Protein AF-A0A956NGD5-F1 (afdb_monomer_lite)

Radius of gyration: 12.26 Å; chains: 1; bounding box: 29×18×29 Å

InterPro domains:
  IPR013766 Thioredoxin domain [PF00085] (1-51)
  IPR036249 Thioredoxin-like superfamily [SSF52833] (1-50)

Organism: Eiseniibacteriota bacterium (NCBI:txid2212470)

Secondary structure (DSSP, 8-state):
-HHHHHHHHHHTTPPP------STT-HHHHHTT--SSS---EEETTEEEE--HHHHHHHH--

Sequence (62 aa):
MAPQLEARVQEMQIPLRKVDIVKWGSPVATQYAIQSIPALWLYKDGKLVTKDSQQVFKHLNS

Structure (mmCIF, N/CA/C/O backbone):
data_AF-A0A956NGD5-F1
#
_entry.id   AF-A0A956NGD5-F1
#
loop_
_atom_site.group_PDB
_atom_site.id
_atom_site.type_symbol
_atom_site.label_atom_id
_atom_site.label_alt_id
_atom_site.label_comp_id
_atom_site.label_asym_id
_atom_site.label_entity_id
_atom_site.label_seq_id
_atom_site.pdbx_PDB_ins_code
_atom_site.Cartn_x
_atom_site.Cartn_y
_atom_site.Cartn_z
_ato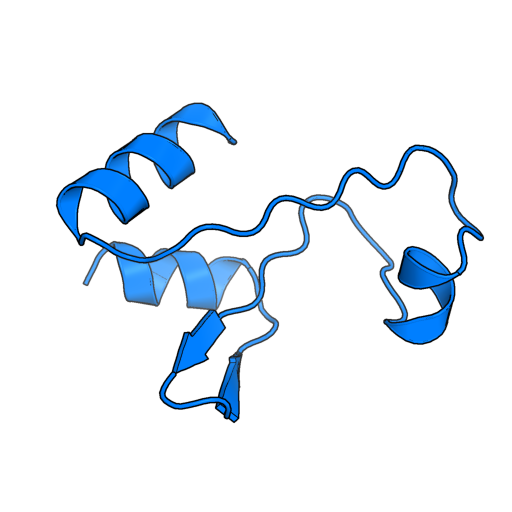m_site.occupancy
_atom_site.B_iso_or_equiv
_atom_site.auth_seq_id
_atom_site.auth_comp_id
_atom_site.auth_asym_id
_atom_site.auth_atom_id
_atom_site.pdbx_PDB_model_num
ATOM 1 N N . MET A 1 1 ? 10.037 5.986 6.999 1.00 60.81 1 MET A N 1
ATOM 2 C CA . MET A 1 1 ? 9.795 5.210 5.759 1.00 60.81 1 MET A CA 1
ATOM 3 C C . MET A 1 1 ? 9.285 6.056 4.596 1.00 60.81 1 MET A C 1
ATOM 5 O O . MET A 1 1 ? 9.789 5.867 3.500 1.00 60.81 1 MET A O 1
ATOM 9 N N . ALA A 1 2 ? 8.339 6.979 4.803 1.00 70.81 2 ALA A N 1
ATOM 10 C CA . ALA A 1 2 ? 7.729 7.755 3.715 1.00 70.81 2 ALA A CA 1
ATOM 11 C C . ALA A 1 2 ? 8.718 8.474 2.754 1.00 70.81 2 ALA A C 1
ATOM 13 O O . ALA A 1 2 ? 8.566 8.291 1.550 1.00 70.81 2 ALA A O 1
ATOM 14 N N . PRO A 1 3 ? 9.794 9.154 3.212 1.00 79.62 3 PRO A N 1
ATOM 15 C CA . PRO A 1 3 ? 10.646 9.939 2.305 1.00 79.62 3 PRO A CA 1
ATOM 16 C C . PRO A 1 3 ? 11.415 9.098 1.277 1.00 79.62 3 PRO A C 1
ATOM 18 O O . PRO A 1 3 ? 11.564 9.496 0.129 1.00 79.62 3 PRO A O 1
ATOM 21 N N . GLN A 1 4 ? 11.892 7.916 1.678 1.00 84.44 4 GLN A N 1
ATOM 22 C CA . GLN A 1 4 ? 12.654 7.029 0.790 1.00 84.44 4 GLN A CA 1
ATOM 23 C C . GLN A 1 4 ? 11.753 6.390 -0.269 1.00 84.44 4 GLN A C 1
ATOM 25 O O . GLN A 1 4 ? 12.141 6.289 -1.428 1.00 84.44 4 GLN A O 1
ATOM 30 N N . LEU A 1 5 ? 10.540 5.986 0.124 1.00 86.19 5 LEU A N 1
ATOM 31 C CA . LEU A 1 5 ? 9.554 5.455 -0.812 1.00 86.19 5 LEU A CA 1
ATOM 32 C C . LEU A 1 5 ? 9.137 6.529 -1.824 1.00 86.19 5 LEU A C 1
ATOM 34 O O . LEU A 1 5 ? 9.063 6.236 -3.009 1.00 86.19 5 LEU A O 1
ATOM 38 N N . GLU A 1 6 ? 8.914 7.762 -1.364 1.00 88.88 6 GLU A N 1
ATOM 39 C CA . GLU A 1 6 ? 8.563 8.910 -2.208 1.00 88.88 6 GLU A CA 1
ATOM 40 C C . GLU A 1 6 ? 9.651 9.251 -3.226 1.00 88.88 6 GLU A C 1
ATOM 42 O O . GLU A 1 6 ? 9.340 9.430 -4.400 1.00 88.88 6 GLU A O 1
ATOM 47 N N . ALA A 1 7 ? 10.919 9.265 -2.808 1.00 88.62 7 ALA A N 1
ATOM 48 C CA . ALA A 1 7 ? 12.033 9.470 -3.728 1.00 88.62 7 ALA A CA 1
ATOM 49 C C . ALA A 1 7 ? 12.073 8.380 -4.813 1.00 88.62 7 ALA A C 1
ATOM 51 O O . ALA A 1 7 ? 12.152 8.689 -5.999 1.00 88.62 7 ALA A O 1
ATOM 52 N N . ARG A 1 8 ? 11.929 7.104 -4.427 1.00 89.25 8 ARG A N 1
ATOM 53 C CA . ARG A 1 8 ? 11.977 5.976 -5.373 1.00 89.25 8 ARG A CA 1
ATOM 54 C C . ARG A 1 8 ? 10.838 5.977 -6.378 1.00 89.25 8 ARG A C 1
ATOM 56 O O . ARG A 1 8 ? 11.070 5.828 -7.573 1.00 89.25 8 ARG A O 1
ATOM 63 N N . VAL A 1 9 ? 9.604 6.161 -5.919 1.00 91.31 9 VAL A N 1
ATOM 64 C CA . VAL A 1 9 ? 8.458 6.205 -6.839 1.00 91.31 9 VAL A CA 1
ATOM 65 C C . VAL A 1 9 ? 8.521 7.430 -7.753 1.00 91.31 9 VAL A C 1
ATOM 67 O O . VAL A 1 9 ? 8.098 7.334 -8.900 1.00 91.31 9 VAL A O 1
ATOM 70 N N . GLN A 1 10 ? 9.101 8.548 -7.298 1.00 91.56 10 GLN A N 1
ATOM 71 C CA . GLN A 1 10 ? 9.332 9.725 -8.134 1.00 91.56 10 GLN A CA 1
ATOM 72 C C . GLN A 1 10 ? 10.387 9.460 -9.220 1.00 91.56 10 GLN A C 1
ATOM 74 O O . GLN A 1 10 ? 10.144 9.789 -10.379 1.00 91.56 10 GLN A O 1
ATOM 79 N N . GLU A 1 11 ? 11.515 8.829 -8.876 1.00 91.94 11 GLU A N 1
ATOM 80 C CA . GLU A 1 11 ? 12.552 8.409 -9.836 1.00 91.94 11 GLU A CA 1
ATOM 81 C C . GLU A 1 11 ? 11.987 7.471 -10.914 1.00 91.94 11 GLU A C 1
ATOM 83 O O . GLU A 1 11 ? 1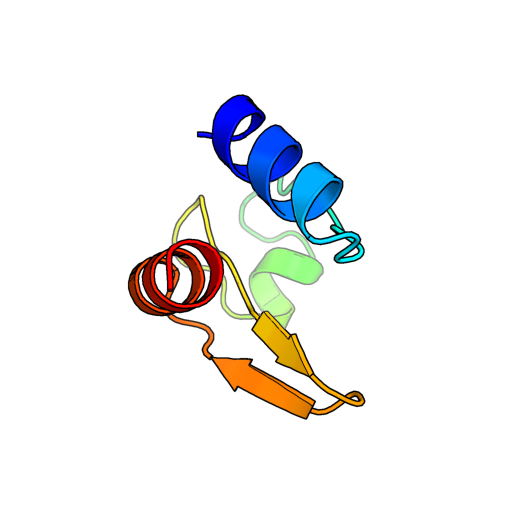2.268 7.639 -12.099 1.00 91.94 11 GLU A O 1
ATOM 88 N N . MET A 1 12 ? 11.146 6.515 -10.513 1.00 90.25 12 MET A N 1
ATOM 89 C CA . MET A 1 12 ? 10.530 5.529 -11.410 1.00 90.25 12 MET A CA 1
ATOM 90 C C . MET A 1 12 ? 9.267 6.038 -12.123 1.00 90.25 12 MET A C 1
ATOM 92 O O . MET A 1 12 ? 8.657 5.289 -12.884 1.00 90.25 12 MET A O 1
ATOM 96 N N . GLN A 1 13 ? 8.841 7.279 -11.860 1.00 91.44 13 GLN A N 1
ATOM 97 C CA . GLN A 1 13 ? 7.587 7.857 -12.362 1.00 91.44 13 GLN A CA 1
ATOM 98 C C . GLN A 1 13 ? 6.339 7.007 -12.044 1.00 91.44 13 GLN A C 1
ATOM 100 O O . GLN A 1 13 ? 5.382 6.948 -12.818 1.00 91.44 13 GLN A O 1
ATOM 105 N N . ILE A 1 14 ? 6.327 6.351 -10.882 1.00 90.75 14 ILE A N 1
ATOM 106 C CA . ILE A 1 14 ? 5.203 5.545 -10.400 1.00 90.75 14 ILE A CA 1
ATOM 107 C C . ILE A 1 14 ? 4.259 6.436 -9.576 1.00 90.75 14 ILE A C 1
ATOM 109 O O . ILE A 1 14 ? 4.693 7.060 -8.605 1.00 90.75 14 ILE A O 1
ATOM 113 N N . PRO A 1 15 ? 2.949 6.476 -9.886 1.00 92.50 15 PRO A N 1
ATOM 114 C CA . PRO A 1 15 ? 1.984 7.199 -9.065 1.00 92.50 15 PRO A CA 1
ATOM 115 C C . PRO A 1 15 ? 1.883 6.608 -7.652 1.00 92.50 15 PRO A C 1
ATOM 117 O O . PRO A 1 15 ? 1.557 5.432 -7.481 1.00 92.50 15 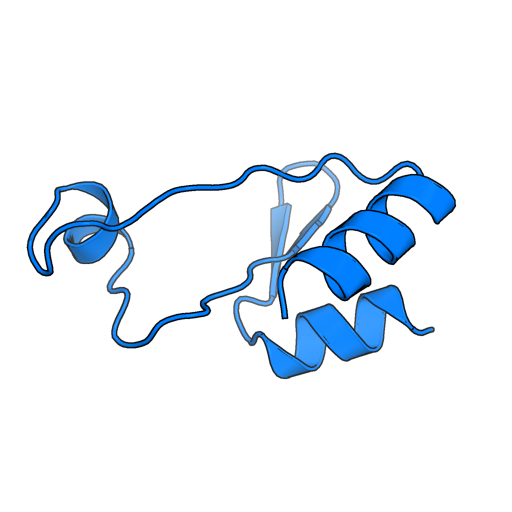PRO A O 1
ATOM 120 N N . LEU A 1 16 ? 2.096 7.436 -6.625 1.00 92.75 16 LEU A N 1
ATOM 121 C CA . LEU A 1 16 ? 1.925 7.049 -5.224 1.00 92.75 16 LEU A CA 1
ATOM 122 C C . LEU A 1 16 ? 0.613 7.599 -4.662 1.00 92.75 16 LEU A C 1
ATOM 124 O O . LEU A 1 16 ? 0.427 8.810 -4.552 1.00 92.75 16 LEU A O 1
ATOM 128 N N . ARG A 1 17 ? -0.275 6.702 -4.225 1.00 92.50 17 ARG A N 1
ATOM 129 C CA . ARG A 1 17 ? -1.484 7.063 -3.477 1.00 92.50 17 ARG A CA 1
ATOM 130 C C . ARG A 1 17 ? -1.259 6.835 -1.986 1.00 92.50 17 ARG A C 1
ATOM 132 O O . ARG A 1 17 ? -1.145 5.694 -1.548 1.00 92.50 17 ARG A O 1
ATOM 139 N N . LYS A 1 18 ? -1.235 7.918 -1.208 1.00 92.44 18 LYS A N 1
ATOM 140 C CA . LYS A 1 18 ? -1.158 7.865 0.259 1.00 92.44 18 LYS A CA 1
ATOM 141 C C . LYS A 1 18 ? -2.567 7.860 0.848 1.00 92.44 18 LYS A C 1
ATOM 143 O O . LYS A 1 18 ? -3.443 8.577 0.365 1.00 92.44 18 LYS A O 1
ATOM 148 N N . VAL A 1 19 ? -2.787 7.031 1.863 1.00 90.81 19 VAL A N 1
ATOM 149 C CA . VAL A 1 19 ? -4.048 6.975 2.606 1.00 90.81 19 VAL A CA 1
ATOM 150 C C . VAL A 1 19 ? -3.723 6.981 4.089 1.00 90.81 19 VAL A C 1
ATOM 152 O O . VAL A 1 19 ? -3.145 6.024 4.603 1.00 90.81 19 VAL A O 1
ATOM 155 N N . ASP A 1 20 ? -4.105 8.058 4.765 1.00 90.94 20 ASP A N 1
ATOM 156 C CA . ASP A 1 20 ? -3.830 8.230 6.186 1.00 90.94 20 ASP A CA 1
ATOM 157 C C . ASP A 1 20 ? -4.924 7.567 7.026 1.00 90.94 20 ASP A C 1
ATOM 159 O O . ASP A 1 20 ? -6.077 8.003 7.065 1.00 90.94 20 ASP A O 1
ATOM 163 N N . ILE A 1 21 ? -4.558 6.491 7.723 1.00 89.38 21 ILE A N 1
ATOM 164 C CA . ILE A 1 21 ? -5.430 5.831 8.696 1.00 89.38 21 ILE A CA 1
ATOM 165 C C . ILE A 1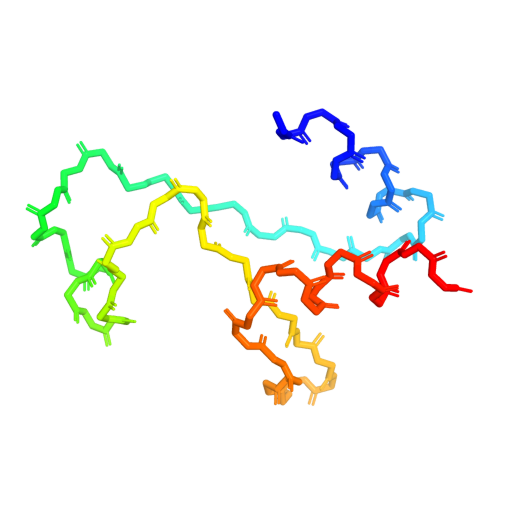 21 ? -5.167 6.458 10.065 1.00 89.38 21 ILE A C 1
ATOM 167 O O . ILE A 1 21 ? -4.244 6.077 10.777 1.00 89.38 21 ILE A O 1
ATOM 171 N N . VAL A 1 22 ? -6.005 7.428 10.435 1.00 88.56 22 VAL A N 1
ATOM 172 C CA . VAL A 1 22 ? -5.913 8.124 11.733 1.00 88.56 22 VAL A CA 1
ATOM 173 C C . VAL A 1 22 ? -6.567 7.315 12.863 1.00 88.56 22 VAL A C 1
ATOM 175 O O . VAL A 1 22 ? -6.203 7.458 14.027 1.00 88.56 22 VAL A O 1
ATOM 178 N N . LYS A 1 23 ? -7.545 6.455 12.538 1.00 91.12 23 LYS A N 1
ATOM 179 C CA . LYS A 1 23 ? -8.275 5.618 13.505 1.00 91.12 23 LYS A CA 1
ATOM 180 C C . LYS A 1 23 ? -8.448 4.186 12.994 1.00 91.12 23 LYS A C 1
ATOM 182 O O . LYS A 1 23 ? -8.963 3.965 11.891 1.00 91.12 23 LYS A O 1
ATOM 187 N N . TRP A 1 24 ? -8.077 3.224 13.836 1.00 85.19 24 TRP A N 1
ATOM 188 C CA . TRP A 1 24 ? -8.387 1.804 13.669 1.00 85.19 24 TRP A CA 1
ATOM 189 C C . TRP A 1 24 ? -9.909 1.617 13.771 1.00 85.19 24 TRP A C 1
ATOM 191 O O . TRP A 1 24 ? -10.509 2.002 14.769 1.00 85.19 24 TRP A O 1
ATOM 201 N N . GLY A 1 25 ? -10.547 1.141 12.698 1.00 87.56 25 GLY A N 1
ATOM 202 C CA . GLY A 1 25 ? -12.012 1.109 12.543 1.00 87.56 25 GLY A CA 1
ATOM 203 C C . GLY A 1 25 ? -12.574 2.105 11.521 1.00 87.56 25 GLY A C 1
ATOM 204 O O . GLY A 1 25 ? -13.770 2.088 11.240 1.00 87.56 25 GLY A O 1
ATOM 205 N N . SER A 1 26 ? -11.729 2.953 10.920 1.00 91.62 26 SER A N 1
ATOM 206 C CA . SER A 1 26 ? -12.121 3.714 9.725 1.00 91.62 26 SER A CA 1
ATOM 207 C C . SER A 1 26 ? -12.623 2.784 8.604 1.00 91.62 26 SER A C 1
ATOM 209 O O . SER A 1 26 ? -12.128 1.658 8.490 1.00 91.62 26 SER A O 1
ATOM 211 N N . PRO A 1 27 ? -13.546 3.241 7.730 1.00 91.56 27 PRO A N 1
ATOM 212 C CA . PRO A 1 27 ? -14.068 2.419 6.638 1.00 91.56 27 PRO A CA 1
ATOM 213 C C . PRO A 1 27 ? -12.968 1.781 5.784 1.00 91.56 27 PRO A C 1
ATOM 215 O O . PRO A 1 27 ? -13.055 0.602 5.466 1.00 91.56 27 PRO A O 1
ATOM 218 N N . VAL A 1 28 ? -11.891 2.523 5.498 1.00 90.56 28 VAL A N 1
ATOM 219 C CA . VAL A 1 28 ? -10.719 2.007 4.775 1.00 90.56 28 VAL A CA 1
ATOM 220 C C . VAL A 1 28 ? -10.026 0.891 5.554 1.00 90.56 28 VAL A C 1
ATOM 222 O O . VAL A 1 28 ? -9.800 -0.174 4.988 1.00 90.56 28 VAL A O 1
ATOM 225 N N . ALA A 1 29 ? -9.692 1.102 6.832 1.00 91.69 29 ALA A N 1
ATOM 226 C CA . ALA A 1 29 ? -8.994 0.092 7.628 1.00 91.69 29 ALA A CA 1
ATOM 227 C C . ALA A 1 29 ? -9.802 -1.213 7.723 1.00 91.69 29 ALA A C 1
ATOM 229 O O . ALA A 1 29 ? -9.237 -2.297 7.584 1.00 91.69 29 ALA A O 1
ATOM 230 N N . THR A 1 30 ? -11.122 -1.103 7.890 1.00 92.62 30 THR A N 1
ATOM 231 C CA . THR A 1 30 ? -12.033 -2.247 7.998 1.00 92.62 30 THR A CA 1
ATOM 232 C C . THR A 1 30 ? -12.233 -2.949 6.656 1.00 92.62 30 THR A C 1
ATOM 234 O O . THR A 1 30 ? -12.033 -4.158 6.567 1.00 92.62 30 THR A O 1
ATOM 237 N N . GLN A 1 31 ? -12.574 -2.209 5.594 1.00 92.31 31 GLN A N 1
ATOM 238 C CA . GLN A 1 31 ? -12.840 -2.764 4.259 1.00 92.31 31 GLN A CA 1
ATOM 239 C C . GLN A 1 31 ? -11.640 -3.537 3.709 1.00 92.31 31 GLN A C 1
ATOM 241 O O . GLN A 1 31 ? -11.793 -4.538 3.010 1.00 92.31 31 GLN A O 1
ATOM 246 N N . TYR A 1 32 ? -10.440 -3.062 4.023 1.00 91.00 32 TYR A N 1
ATOM 247 C CA . TYR A 1 32 ? -9.197 -3.625 3.528 1.00 91.00 32 TYR A CA 1
ATOM 248 C C . TYR A 1 32 ? -8.476 -4.522 4.536 1.00 91.00 32 TYR A C 1
ATOM 250 O O . TYR A 1 32 ? -7.377 -4.988 4.232 1.00 91.00 32 TYR A O 1
ATOM 258 N N . ALA A 1 33 ? -9.101 -4.789 5.690 1.00 91.25 33 ALA A N 1
ATOM 259 C CA . ALA A 1 33 ? -8.557 -5.599 6.778 1.00 91.25 33 ALA A CA 1
ATOM 260 C C . ALA A 1 33 ? -7.108 -5.213 7.132 1.00 91.25 33 ALA A C 1
ATOM 262 O O . ALA A 1 33 ? -6.231 -6.067 7.266 1.00 91.25 33 ALA A O 1
ATOM 263 N N . ILE A 1 34 ? -6.840 -3.909 7.243 1.00 92.12 34 ILE A N 1
ATOM 264 C CA . ILE A 1 34 ? -5.511 -3.399 7.584 1.00 92.12 34 ILE A CA 1
ATOM 265 C C . ILE A 1 34 ? -5.240 -3.691 9.062 1.00 92.12 34 ILE A C 1
ATOM 267 O O . ILE A 1 34 ? -5.915 -3.154 9.937 1.00 92.12 34 ILE A O 1
ATOM 271 N N . GLN A 1 35 ? -4.244 -4.537 9.330 1.00 89.25 35 GLN A N 1
ATOM 272 C CA . GLN A 1 35 ? -3.866 -4.970 10.685 1.00 89.25 35 GLN A CA 1
ATOM 273 C C . GLN A 1 35 ? -2.598 -4.285 11.208 1.00 89.25 35 GLN A C 1
ATOM 275 O O . GLN A 1 35 ? -2.307 -4.344 12.400 1.00 89.25 35 GLN A O 1
ATOM 280 N N . SER A 1 36 ? -1.833 -3.639 10.330 1.00 90.50 36 SER A N 1
ATOM 281 C CA . SER A 1 36 ? -0.602 -2.942 10.687 1.00 90.50 36 SER A CA 1
ATOM 282 C C . SER A 1 36 ? -0.336 -1.779 9.736 1.00 90.50 36 SER A C 1
ATOM 284 O O . SER A 1 36 ? -0.782 -1.763 8.588 1.00 90.50 36 SER A O 1
ATOM 286 N N . ILE A 1 37 ? 0.382 -0.779 10.241 1.00 89.25 37 ILE A N 1
ATOM 287 C CA . ILE A 1 37 ? 0.910 0.333 9.454 1.00 89.25 37 ILE A CA 1
ATOM 288 C C . ILE A 1 37 ? 2.433 0.284 9.593 1.00 89.25 37 ILE A C 1
ATOM 290 O O . ILE A 1 37 ? 2.929 0.076 10.702 1.00 89.25 37 ILE A O 1
ATOM 294 N N . PRO A 1 38 ? 3.186 0.505 8.505 1.00 89.69 38 PRO A N 1
ATOM 295 C CA . PRO A 1 38 ? 2.718 0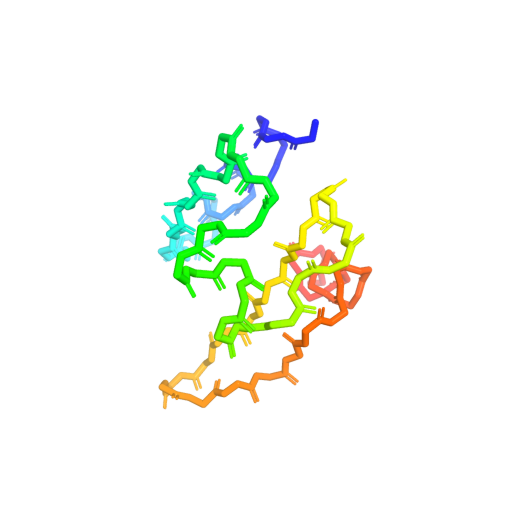.792 7.146 1.00 89.69 38 PRO A CA 1
ATOM 296 C C . PRO A 1 38 ? 2.308 -0.461 6.353 1.00 89.69 38 PRO A C 1
ATOM 298 O O . PRO A 1 38 ? 3.030 -1.457 6.317 1.00 89.69 38 PRO A O 1
ATOM 301 N N . ALA A 1 39 ? 1.179 -0.362 5.645 1.00 91.94 39 ALA A N 1
ATOM 302 C CA . ALA A 1 39 ? 0.716 -1.350 4.672 1.00 91.94 39 ALA A CA 1
ATOM 303 C C . ALA A 1 39 ? 0.892 -0.793 3.253 1.00 91.94 39 ALA A C 1
ATOM 305 O O . ALA A 1 39 ? 0.376 0.282 2.944 1.00 91.94 39 ALA A O 1
ATOM 306 N N . LEU A 1 40 ? 1.633 -1.505 2.401 1.00 93.44 40 LEU A N 1
ATOM 307 C CA . LEU A 1 40 ? 1.937 -1.086 1.034 1.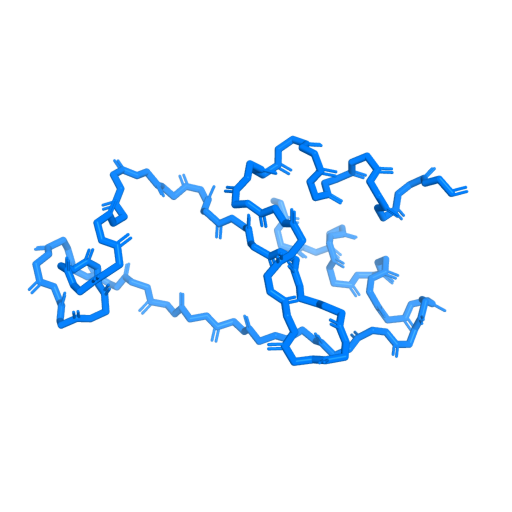00 93.44 40 LEU A CA 1
ATOM 308 C C . LEU A 1 40 ? 1.434 -2.112 0.039 1.00 93.44 40 LEU A C 1
ATOM 310 O O . LEU A 1 40 ? 1.730 -3.299 0.166 1.00 93.44 40 LEU A O 1
ATOM 314 N N . TRP A 1 41 ? 0.739 -1.636 -0.987 1.00 94.31 41 TRP A N 1
ATOM 315 C CA . TRP A 1 41 ? 0.199 -2.465 -2.054 1.00 94.31 41 TRP A CA 1
ATOM 316 C C . TRP A 1 41 ? 0.706 -1.973 -3.403 1.00 94.31 41 TRP A C 1
ATOM 318 O O . TRP A 1 41 ? 0.749 -0.767 -3.648 1.00 94.31 41 TRP A O 1
ATOM 328 N N . LEU A 1 42 ? 1.061 -2.909 -4.279 1.00 94.50 42 LEU A N 1
ATOM 329 C CA . LEU A 1 42 ? 1.501 -2.614 -5.637 1.00 94.50 42 LEU A CA 1
ATOM 330 C C . LEU A 1 42 ? 0.412 -3.009 -6.627 1.00 94.50 42 LEU A C 1
ATOM 332 O O . LEU A 1 42 ? -0.082 -4.138 -6.607 1.00 94.50 42 LEU A O 1
ATOM 336 N N . TYR A 1 43 ? 0.084 -2.080 -7.518 1.00 94.75 43 TYR A N 1
ATOM 337 C CA . TYR A 1 43 ? -0.836 -2.298 -8.622 1.00 94.75 43 TYR A CA 1
ATOM 338 C C . TYR A 1 43 ? -0.112 -2.075 -9.945 1.00 94.75 43 TYR A C 1
ATOM 340 O O . TYR A 1 43 ? 0.692 -1.154 -10.065 1.00 94.75 43 TYR A O 1
ATOM 348 N N . LYS A 1 44 ? -0.428 -2.902 -10.939 1.00 93.25 44 LYS A N 1
ATOM 349 C CA . LYS A 1 44 ? 0.054 -2.775 -12.314 1.00 93.25 44 LYS A CA 1
ATOM 350 C C . LYS A 1 44 ? -1.116 -3.025 -13.256 1.00 93.25 44 LYS A C 1
ATOM 352 O O . LYS A 1 44 ? -1.818 -4.021 -13.102 1.00 93.25 44 LYS A O 1
ATOM 357 N N . ASP A 1 45 ? -1.366 -2.092 -14.172 1.00 93.31 45 ASP A N 1
ATOM 358 C CA . ASP A 1 45 ? -2.457 -2.174 -15.156 1.00 93.31 45 ASP A CA 1
ATOM 359 C C . ASP A 1 45 ? -3.834 -2.448 -14.514 1.00 93.31 45 ASP A C 1
ATOM 361 O O . ASP A 1 45 ? -4.612 -3.290 -14.960 1.00 93.31 45 ASP A O 1
ATOM 365 N N . GLY A 1 46 ? -4.107 -1.780 -13.385 1.00 91.88 46 GLY A N 1
ATOM 366 C CA . GLY A 1 46 ? -5.348 -1.933 -12.614 1.00 91.88 46 GLY A CA 1
ATOM 367 C C . GLY A 1 46 ? -5.460 -3.231 -11.804 1.00 91.88 46 GLY A C 1
ATOM 368 O O . GLY A 1 46 ? -6.435 -3.413 -11.078 1.00 91.88 46 GLY A O 1
ATOM 369 N N . LYS A 1 47 ? -4.468 -4.126 -11.878 1.00 95.56 47 LYS A N 1
ATOM 370 C CA . LYS A 1 47 ? -4.445 -5.398 -11.148 1.00 95.56 47 LYS A CA 1
ATOM 371 C C . LYS A 1 47 ? -3.536 -5.313 -9.932 1.00 95.56 47 LYS A C 1
ATOM 373 O O . LYS A 1 47 ? -2.461 -4.721 -9.981 1.00 95.56 47 LYS A O 1
ATOM 378 N N . LEU A 1 48 ? -3.969 -5.931 -8.839 1.00 94.50 48 LEU A N 1
ATOM 379 C CA . LEU A 1 48 ? -3.159 -6.086 -7.636 1.00 94.50 48 LEU A CA 1
ATOM 380 C C . LEU A 1 48 ? -2.017 -7.075 -7.910 1.00 94.50 48 LEU A C 1
ATOM 382 O O . LEU A 1 48 ? -2.275 -8.226 -8.250 1.00 94.50 48 LEU A O 1
ATOM 386 N N . VAL A 1 49 ? -0.776 -6.627 -7.732 1.00 95.62 49 VAL A N 1
ATOM 387 C CA . VAL A 1 49 ? 0.431 -7.459 -7.853 1.00 95.62 49 VAL A CA 1
ATOM 388 C C . VAL A 1 49 ? 0.764 -8.097 -6.509 1.00 95.62 49 VAL A C 1
ATOM 390 O O . VAL A 1 49 ? 0.944 -9.307 -6.421 1.00 95.62 49 VAL A O 1
ATOM 393 N N . THR A 1 50 ? 0.824 -7.293 -5.443 1.00 94.69 50 THR A N 1
ATOM 394 C CA . THR A 1 50 ? 1.102 -7.782 -4.086 1.00 94.69 50 THR A CA 1
ATOM 395 C C . THR A 1 50 ? 0.572 -6.826 -3.017 1.00 94.69 50 THR A C 1
ATOM 397 O O . THR A 1 50 ? 0.490 -5.616 -3.242 1.00 94.69 50 THR A O 1
ATOM 400 N N . LYS A 1 51 ? 0.216 -7.381 -1.849 1.00 93.75 51 LYS A N 1
ATOM 401 C CA . LYS A 1 51 ? -0.113 -6.642 -0.614 1.00 93.75 51 LYS A CA 1
ATOM 402 C C . LYS A 1 51 ? 0.971 -6.747 0.463 1.00 93.75 51 LYS A C 1
ATOM 404 O O . LYS A 1 51 ? 0.813 -6.187 1.545 1.00 93.75 51 LYS A O 1
ATOM 409 N N . ASP A 1 52 ? 2.026 -7.506 0.191 1.00 92.38 52 ASP A N 1
ATOM 410 C CA . ASP A 1 52 ? 3.150 -7.667 1.102 1.00 92.38 52 ASP A CA 1
ATOM 411 C C . ASP A 1 52 ? 4.094 -6.475 0.938 1.00 92.38 52 ASP A C 1
ATOM 413 O O . ASP A 1 52 ? 4.738 -6.317 -0.104 1.00 92.38 52 ASP A O 1
ATOM 417 N N . SER A 1 53 ? 4.196 -5.649 1.981 1.00 91.44 53 SER A N 1
ATOM 418 C CA . SER A 1 53 ? 5.042 -4.457 1.972 1.00 91.44 53 SER A CA 1
ATOM 419 C C . SER A 1 53 ? 6.510 -4.762 1.653 1.00 91.44 53 SER A C 1
ATOM 421 O O . SER A 1 53 ? 7.152 -3.965 0.972 1.00 91.44 53 SER A O 1
ATOM 423 N N . GLN A 1 54 ? 7.056 -5.903 2.091 1.00 90.62 54 GLN A N 1
ATOM 424 C CA . GLN A 1 54 ? 8.433 -6.288 1.768 1.00 90.62 54 GLN A CA 1
ATOM 425 C C . GLN A 1 54 ? 8.586 -6.616 0.282 1.00 90.62 54 GLN A C 1
ATOM 427 O O . GLN A 1 54 ? 9.581 -6.230 -0.331 1.00 90.62 54 GLN A O 1
ATOM 432 N N . GLN A 1 55 ? 7.600 -7.290 -0.315 1.00 92.56 55 GLN A N 1
ATOM 433 C CA . GLN A 1 55 ? 7.599 -7.557 -1.755 1.00 92.56 55 GLN A CA 1
ATOM 434 C C . GLN A 1 55 ? 7.458 -6.265 -2.563 1.00 92.56 55 GLN A C 1
ATOM 436 O O . GLN A 1 55 ? 8.159 -6.101 -3.559 1.00 92.56 55 GLN A O 1
ATOM 441 N N . VAL A 1 56 ? 6.631 -5.311 -2.114 1.00 92.25 56 VAL A N 1
ATOM 442 C CA . VAL A 1 56 ? 6.555 -3.980 -2.743 1.00 92.25 56 VAL A CA 1
ATOM 443 C C . VAL A 1 56 ? 7.930 -3.312 -2.756 1.00 92.25 56 VAL A C 1
ATOM 445 O O . VAL A 1 56 ? 8.371 -2.846 -3.803 1.00 92.25 56 VAL A O 1
ATOM 448 N N . PHE A 1 57 ? 8.654 -3.320 -1.633 1.00 89.56 57 PHE A N 1
ATOM 449 C CA . PHE A 1 57 ? 10.007 -2.760 -1.589 1.00 89.56 57 PHE A CA 1
ATOM 450 C C . PHE A 1 57 ? 10.993 -3.483 -2.504 1.00 89.56 57 PHE A C 1
ATOM 452 O O . PHE A 1 57 ? 11.830 -2.824 -3.115 1.00 89.56 57 PHE A O 1
ATOM 459 N N . LYS A 1 58 ? 10.909 -4.811 -2.631 1.00 90.31 58 LYS A N 1
ATOM 460 C CA . LYS A 1 58 ? 11.754 -5.558 -3.574 1.00 90.31 58 LYS A CA 1
ATOM 461 C C . LYS A 1 58 ? 11.487 -5.129 -5.015 1.00 90.31 58 LYS A C 1
ATOM 463 O O . LYS A 1 58 ? 12.439 -4.847 -5.731 1.00 90.31 58 LYS A O 1
ATOM 468 N N . HIS A 1 59 ? 10.218 -4.994 -5.402 1.00 88.31 59 HIS A N 1
ATOM 469 C CA . HIS A 1 59 ? 9.825 -4.536 -6.739 1.00 88.31 59 HIS A CA 1
ATOM 470 C C . HIS A 1 59 ? 10.275 -3.108 -7.070 1.00 88.31 59 HIS A C 1
ATOM 472 O O . HIS A 1 59 ? 10.499 -2.808 -8.234 1.00 88.31 59 HIS A O 1
ATOM 478 N N . LEU A 1 60 ? 10.387 -2.228 -6.073 1.00 85.56 60 LEU A N 1
ATOM 479 C CA . LEU A 1 60 ? 10.828 -0.841 -6.273 1.00 85.56 60 LEU A CA 1
ATOM 480 C C . LEU A 1 60 ? 12.353 -0.665 -6.240 1.00 85.56 60 LEU A C 1
ATOM 482 O O . LEU A 1 60 ? 12.845 0.410 -6.560 1.00 85.56 60 LEU A O 1
ATOM 486 N N . ASN A 1 61 ? 13.098 -1.686 -5.811 1.00 81.50 61 ASN A N 1
ATOM 487 C CA . ASN A 1 61 ? 14.564 -1.667 -5.762 1.00 81.50 61 ASN A CA 1
ATOM 488 C C . ASN A 1 61 ? 15.209 -2.646 -6.762 1.00 81.50 61 ASN A C 1
ATOM 490 O O . ASN A 1 61 ? 16.419 -2.859 -6.685 1.00 81.50 61 ASN A O 1
ATOM 494 N N . SER A 1 62 ? 14.414 -3.277 -7.633 1.00 68.56 62 SER A N 1
ATOM 495 C CA . SER A 1 62 ? 14.894 -4.127 -8.736 1.00 68.56 62 SER A CA 1
ATOM 496 C C . SER A 1 62 ? 14.988 -3.325 -10.024 1.00 68.56 62 SER A C 1
ATOM 498 O O . SER A 1 62 ? 15.917 -3.632 -10.801 1.00 68.56 62 SER A O 1
#

Foldseek 3Di:
DVVVVVVLCVVVVHDDDDDDDPDCPPPVCVVVVPPDPPWDWDDDPNDTPDRDPVVVVVVSVD

pLDDT: mean 89.64, std 6.04, range [60.81, 95.62]